Protein AF-A0A136JK38-F1 (afdb_monomer_lite)

Radius of gyration: 20.19 Å; chains: 1; bounding box: 65×35×42 Å

InterPro domains:
  IPR031101 RNA polymerase-associated protein Ctr9 [PTHR14027] (31-83)

Sequence (83 aa):
MSSSQNGRANGAGTGHPVSKRFSDIPPAIDVPVQGDQEDEAVEIDLESLMDDPTELCTLFENERAARTYWMTVAMAYAKQKKV

Secondary structure (DSSP, 8-state):
------------SS-PPPP-TTTTS-SEEEEE--SSSTT-EEEEESSS--S-THHHHHHHHHTT--HHHHHHHHHHHHHHT--

Organism: NCBI:txid196109

Structure (mmCIF, N/CA/C/O backbone):
data_AF-A0A136JK38-F1
#
_entry.id   AF-A0A136JK38-F1
#
loop_
_atom_site.group_PDB
_atom_site.id
_atom_site.type_symbol
_atom_site.label_atom_id
_atom_site.label_alt_id
_atom_site.label_comp_id
_atom_site.label_asym_id
_atom_site.label_entity_id
_atom_site.label_seq_id
_atom_site.pdbx_PDB_ins_code
_atom_site.Cartn_x
_atom_site.Cartn_y
_atom_site.Cartn_z
_atom_site.occupancy
_atom_site.B_iso_or_equiv
_atom_site.auth_seq_id
_atom_site.auth_comp_id
_atom_site.auth_asym_id
_atom_site.auth_atom_id
_atom_site.pdbx_PDB_model_num
ATOM 1 N N . MET A 1 1 ? 46.409 -24.978 -8.974 1.00 35.91 1 MET A N 1
ATOM 2 C CA . MET A 1 1 ? 45.783 -23.680 -8.653 1.00 35.91 1 MET A CA 1
ATOM 3 C C . MET A 1 1 ? 44.588 -23.522 -9.573 1.00 35.91 1 MET A C 1
ATOM 5 O O . MET A 1 1 ? 44.779 -23.426 -10.776 1.00 35.91 1 MET A O 1
ATOM 9 N N . SER A 1 2 ? 43.378 -23.639 -9.034 1.00 38.94 2 SER A N 1
ATOM 10 C CA . SER A 1 2 ? 42.140 -23.678 -9.818 1.00 38.94 2 SER A CA 1
ATOM 11 C C . SER A 1 2 ? 41.635 -22.253 -10.032 1.00 38.94 2 SER A C 1
ATOM 13 O O . SER A 1 2 ? 41.249 -21.590 -9.072 1.00 38.94 2 SER A O 1
ATOM 15 N N . SER A 1 3 ? 41.672 -21.758 -11.268 1.00 46.78 3 SER A N 1
ATOM 16 C CA . SER A 1 3 ? 41.094 -20.461 -11.615 1.00 46.78 3 SER A CA 1
ATOM 17 C C . SER A 1 3 ? 39.571 -20.587 -11.717 1.00 46.78 3 SER A C 1
ATOM 19 O O . SER A 1 3 ? 39.062 -21.149 -12.687 1.00 46.78 3 SER A O 1
ATOM 21 N N . SER A 1 4 ? 38.833 -20.061 -10.736 1.00 51.69 4 SER A N 1
ATOM 22 C CA . SER A 1 4 ? 37.392 -19.819 -10.883 1.00 51.69 4 SER A CA 1
ATOM 23 C C . SER A 1 4 ? 37.174 -18.740 -11.940 1.00 51.69 4 SER A C 1
ATOM 25 O O . SER A 1 4 ? 37.400 -17.556 -11.697 1.00 51.69 4 SER A O 1
ATOM 27 N N . GLN A 1 5 ? 36.751 -19.154 -13.130 1.00 51.31 5 GLN A N 1
ATOM 28 C CA . GLN A 1 5 ? 36.372 -18.253 -14.207 1.00 51.31 5 GLN A CA 1
ATOM 29 C C . GLN A 1 5 ? 34.943 -17.751 -13.951 1.00 51.31 5 GLN A C 1
ATOM 31 O O . GLN A 1 5 ? 33.961 -18.409 -14.289 1.00 51.31 5 GLN A O 1
ATOM 36 N N . ASN A 1 6 ? 34.820 -16.577 -13.330 1.00 55.06 6 ASN A N 1
ATOM 37 C CA . ASN A 1 6 ? 33.559 -15.839 -13.281 1.00 55.06 6 ASN A CA 1
ATOM 38 C C . ASN A 1 6 ? 33.305 -15.216 -14.658 1.00 55.06 6 ASN A C 1
ATOM 40 O O . ASN A 1 6 ? 33.739 -14.104 -14.941 1.00 55.06 6 ASN A O 1
ATOM 44 N N . GLY A 1 7 ? 32.624 -15.953 -15.529 1.00 50.94 7 GLY A N 1
ATOM 45 C CA . GLY A 1 7 ? 32.253 -15.469 -16.853 1.00 50.94 7 GLY A CA 1
ATOM 46 C C . GLY A 1 7 ? 31.209 -16.373 -17.480 1.00 50.94 7 GLY A C 1
ATOM 47 O O . GLY A 1 7 ? 31.538 -17.244 -18.280 1.00 50.94 7 GLY A O 1
ATOM 48 N N . ARG A 1 8 ? 29.937 -16.197 -17.105 1.00 53.06 8 ARG A N 1
ATOM 49 C CA . ARG A 1 8 ? 28.834 -16.832 -17.830 1.00 53.06 8 ARG A CA 1
ATOM 50 C C . ARG A 1 8 ? 28.734 -16.139 -19.190 1.00 53.06 8 ARG A C 1
ATOM 52 O O . ARG A 1 8 ? 28.425 -14.954 -19.254 1.00 53.06 8 ARG A O 1
ATOM 59 N N . ALA A 1 9 ? 29.046 -16.875 -20.255 1.00 51.94 9 ALA A N 1
ATOM 60 C CA . ALA A 1 9 ? 28.795 -16.455 -21.625 1.00 51.94 9 ALA A CA 1
ATOM 61 C C . ALA A 1 9 ? 27.314 -16.075 -21.769 1.00 51.94 9 ALA A C 1
ATOM 63 O O . ALA A 1 9 ? 26.443 -16.813 -21.302 1.00 51.94 9 ALA A O 1
ATOM 64 N N . ASN A 1 10 ? 27.035 -14.922 -22.383 1.00 57.19 10 ASN A N 1
ATOM 65 C CA . ASN A 1 10 ? 25.680 -14.490 -22.712 1.00 57.19 10 ASN A CA 1
ATOM 66 C C . ASN A 1 10 ? 25.032 -15.559 -23.599 1.00 57.19 10 ASN A C 1
ATOM 68 O O . ASN A 1 10 ? 25.326 -15.653 -24.789 1.00 57.19 10 ASN A O 1
ATOM 72 N N . GLY A 1 11 ? 24.193 -16.397 -22.990 1.00 55.06 11 GLY A N 1
ATOM 73 C CA . GLY A 1 11 ? 23.431 -17.430 -23.671 1.00 55.06 11 GLY A CA 1
ATOM 74 C C . GLY A 1 11 ? 22.402 -16.786 -24.588 1.00 55.06 11 GLY A C 1
ATOM 75 O O . GLY A 1 11 ? 21.289 -16.483 -24.168 1.00 55.06 11 GLY A O 1
ATOM 76 N N . ALA A 1 12 ? 22.786 -16.566 -25.840 1.00 60.44 12 ALA A N 1
ATOM 77 C CA . ALA A 1 12 ? 21.855 -16.351 -26.928 1.00 60.44 12 ALA A CA 1
ATOM 78 C C . ALA A 1 12 ? 21.092 -17.666 -27.161 1.00 60.44 12 ALA A C 1
ATOM 80 O O . ALA A 1 12 ? 21.675 -18.642 -27.627 1.00 60.44 12 ALA A O 1
ATOM 81 N N . GLY A 1 13 ? 19.802 -17.694 -26.811 1.00 63.41 13 GLY A N 1
ATOM 82 C CA . GLY A 1 13 ? 18.892 -18.773 -27.208 1.00 63.41 13 GLY A CA 1
ATOM 83 C C . GLY A 1 13 ? 18.338 -19.650 -26.085 1.00 63.41 13 GLY A C 1
ATOM 84 O O . GLY A 1 13 ? 18.530 -20.851 -26.114 1.00 63.41 13 GLY A O 1
ATOM 85 N N . THR A 1 14 ? 17.611 -19.059 -25.139 1.00 59.06 14 THR A N 1
ATOM 86 C CA . THR A 1 14 ? 16.361 -19.572 -24.532 1.00 59.06 14 THR A CA 1
ATOM 87 C C . THR A 1 14 ? 15.822 -18.416 -23.699 1.00 59.06 14 THR A C 1
ATOM 89 O O . THR A 1 14 ? 16.598 -17.839 -22.940 1.00 59.06 14 THR A O 1
ATOM 92 N N . GLY A 1 15 ? 14.556 -18.028 -23.890 1.00 64.88 15 GLY A N 1
ATOM 93 C CA . GLY A 1 15 ? 13.970 -16.815 -23.306 1.00 64.88 15 GLY A CA 1
ATOM 94 C C . GLY A 1 15 ? 14.389 -16.587 -21.854 1.00 64.88 15 GLY A C 1
ATOM 95 O O . GLY A 1 15 ? 14.358 -17.514 -21.044 1.00 64.88 15 GLY A O 1
ATOM 96 N N . HIS A 1 16 ? 14.828 -15.364 -21.543 1.00 63.91 16 HIS A N 1
ATOM 97 C CA . HIS A 1 16 ? 15.170 -14.982 -20.177 1.00 63.91 16 HIS A CA 1
ATOM 98 C C . HIS A 1 16 ? 14.035 -15.408 -19.235 1.00 63.91 16 HIS A C 1
ATOM 100 O O . HIS A 1 16 ? 12.869 -15.188 -19.578 1.00 63.91 16 HIS A O 1
ATOM 106 N N . PRO A 1 17 ? 14.333 -16.024 -18.076 1.00 71.62 17 PRO A N 1
ATOM 107 C CA . PRO A 1 17 ? 13.285 -16.392 -17.139 1.00 71.62 17 PRO A CA 1
ATOM 108 C C . PRO A 1 17 ? 12.493 -15.134 -16.781 1.00 71.62 17 PRO A C 1
ATOM 110 O O . PRO A 1 17 ? 13.066 -14.153 -16.301 1.00 71.62 17 PRO A O 1
ATOM 113 N N . VAL A 1 18 ? 11.182 -15.152 -17.045 1.00 75.69 18 VAL A N 1
ATOM 114 C CA . VAL A 1 18 ? 10.292 -14.073 -16.613 1.00 75.69 18 VAL A CA 1
ATOM 115 C C . VAL A 1 18 ? 10.361 -14.037 -15.092 1.00 75.69 18 VAL A C 1
ATOM 117 O O . VAL A 1 18 ? 10.087 -15.030 -14.414 1.00 75.69 18 VAL A O 1
ATOM 120 N N . SER A 1 19 ? 10.810 -12.905 -14.559 1.00 78.94 19 SER A N 1
ATOM 121 C CA . SER A 1 19 ? 10.929 -12.710 -13.122 1.00 78.94 19 SER A CA 1
ATOM 122 C C . SER A 1 19 ? 9.553 -12.841 -12.472 1.00 78.94 19 SER A C 1
ATOM 124 O O . SER A 1 19 ? 8.614 -12.168 -12.883 1.00 78.94 19 SER A O 1
ATOM 126 N N . LYS A 1 20 ? 9.447 -13.663 -11.423 1.00 88.69 20 LYS A N 1
ATOM 127 C CA . LYS A 1 20 ? 8.261 -13.721 -10.549 1.00 88.69 20 LYS A CA 1
ATOM 128 C C . LYS A 1 20 ? 8.241 -12.600 -9.505 1.00 88.69 20 LYS A C 1
ATOM 130 O O . LYS A 1 20 ? 7.390 -12.576 -8.628 1.00 88.69 20 LYS A O 1
ATOM 135 N N . ARG A 1 21 ? 9.212 -11.685 -9.535 1.00 89.88 21 ARG A N 1
ATOM 136 C CA . ARG A 1 21 ? 9.264 -10.573 -8.583 1.00 89.88 21 ARG A CA 1
ATOM 137 C C . ARG A 1 21 ? 7.961 -9.772 -8.678 1.00 89.88 21 ARG A C 1
ATOM 139 O O . ARG A 1 21 ? 7.574 -9.384 -9.775 1.00 89.88 21 ARG A O 1
ATOM 146 N N . PHE A 1 22 ? 7.345 -9.514 -7.525 1.00 92.38 22 PHE A N 1
ATOM 147 C CA . PHE A 1 22 ? 6.071 -8.802 -7.382 1.00 92.38 22 PHE A CA 1
ATOM 148 C C . PHE A 1 22 ? 4.816 -9.565 -7.850 1.00 92.38 22 PHE A C 1
ATOM 150 O O . PHE A 1 22 ? 3.749 -8.957 -7.884 1.00 92.38 22 PHE A O 1
ATOM 157 N N . SER A 1 23 ? 4.902 -10.868 -8.171 1.00 93.19 23 SER A N 1
ATOM 158 C CA . SER A 1 23 ? 3.717 -11.679 -8.518 1.00 93.19 23 SER A CA 1
ATOM 159 C C . SER A 1 23 ? 2.710 -11.807 -7.380 1.00 93.19 23 SER A C 1
ATOM 161 O O . SER A 1 23 ? 1.539 -12.057 -7.631 1.00 93.19 23 SER A O 1
ATOM 163 N N . ASP A 1 24 ? 3.182 -11.643 -6.147 1.00 93.56 24 ASP A N 1
ATOM 164 C CA . ASP A 1 24 ? 2.395 -11.878 -4.937 1.00 93.56 24 ASP A CA 1
ATOM 165 C C . ASP A 1 24 ? 1.738 -10.589 -4.413 1.00 93.56 24 ASP A C 1
ATOM 167 O O . ASP A 1 24 ? 1.064 -10.611 -3.388 1.00 93.56 24 ASP A O 1
ATOM 171 N N . ILE A 1 25 ? 1.945 -9.455 -5.095 1.00 95.94 25 ILE A N 1
ATOM 172 C CA . ILE A 1 25 ? 1.280 -8.195 -4.756 1.00 95.94 25 ILE A CA 1
ATOM 173 C C . ILE A 1 25 ? -0.127 -8.223 -5.367 1.00 95.94 25 ILE A C 1
ATOM 175 O O . ILE A 1 25 ? -0.227 -8.322 -6.596 1.00 95.94 25 ILE A O 1
ATOM 179 N N . PRO A 1 26 ? -1.195 -8.125 -4.556 1.00 97.31 26 PRO A N 1
ATOM 180 C CA . PRO A 1 26 ? -2.560 -8.069 -5.068 1.00 97.31 26 PRO A CA 1
ATOM 181 C C . PRO A 1 26 ? -2.817 -6.752 -5.826 1.00 97.31 26 PRO A C 1
ATOM 183 O O . PRO A 1 26 ? -2.073 -5.787 -5.644 1.00 97.31 26 PRO A O 1
ATOM 186 N N . PRO A 1 27 ? -3.857 -6.687 -6.676 1.00 96.81 27 PRO A N 1
ATOM 187 C CA . PRO A 1 27 ? -4.203 -5.462 -7.399 1.00 96.81 27 PRO A CA 1
ATOM 188 C C . PRO A 1 27 ? -4.783 -4.376 -6.483 1.00 96.81 27 PRO A C 1
ATOM 190 O O . PRO A 1 27 ? -4.563 -3.201 -6.734 1.00 96.81 27 PRO A O 1
ATOM 193 N N . ALA A 1 28 ? -5.468 -4.757 -5.403 1.00 98.00 28 ALA A N 1
ATOM 194 C CA . ALA A 1 28 ? -6.018 -3.846 -4.406 1.00 98.00 28 ALA A CA 1
ATOM 195 C C . ALA A 1 28 ? -5.989 -4.486 -3.010 1.00 98.00 28 ALA A C 1
ATOM 197 O O . ALA A 1 28 ? -5.824 -5.706 -2.883 1.00 98.00 28 ALA A O 1
ATOM 198 N N . ILE A 1 29 ? -6.117 -3.663 -1.969 1.00 97.25 29 ILE A N 1
ATOM 199 C CA . ILE A 1 29 ? -6.249 -4.095 -0.570 1.00 97.25 29 ILE A CA 1
ATOM 200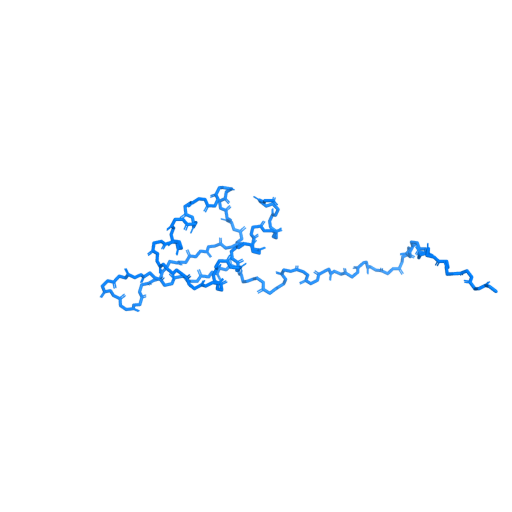 C C . ILE A 1 29 ? -7.315 -3.272 0.151 1.00 97.25 29 ILE A C 1
ATOM 202 O O . ILE A 1 29 ? -7.416 -2.073 -0.082 1.00 97.25 29 ILE A O 1
ATOM 206 N N . ASP A 1 30 ? -8.018 -3.900 1.090 1.00 96.69 30 ASP A N 1
ATOM 207 C CA . ASP A 1 30 ? -8.932 -3.219 2.007 1.00 96.69 30 ASP A CA 1
ATOM 208 C C . ASP A 1 30 ? -8.228 -2.962 3.339 1.00 96.69 30 ASP A C 1
ATOM 210 O O . ASP A 1 30 ? -7.737 -3.890 3.992 1.00 96.69 30 ASP A O 1
ATOM 214 N N . VAL A 1 31 ? -8.157 -1.696 3.746 1.00 94.31 31 VAL A N 1
ATOM 215 C CA . VAL A 1 31 ? -7.559 -1.285 5.018 1.00 94.31 31 VAL A CA 1
ATOM 216 C C . VAL A 1 31 ? -8.676 -0.901 5.984 1.00 94.31 31 VAL A C 1
ATOM 218 O O . VAL A 1 31 ? -9.376 0.076 5.723 1.00 94.31 31 VAL A O 1
ATOM 221 N N . PRO A 1 32 ? -8.856 -1.639 7.095 1.00 93.31 32 PRO A N 1
ATOM 222 C CA . PRO A 1 32 ? -9.859 -1.302 8.098 1.00 93.31 32 PRO A CA 1
ATOM 223 C C . PRO A 1 32 ? -9.601 0.084 8.689 1.00 93.31 32 PRO A C 1
ATOM 225 O O . PRO A 1 32 ? -8.454 0.394 9.029 1.00 93.31 32 PRO A O 1
ATOM 228 N N . VAL A 1 33 ? -10.661 0.875 8.847 1.00 89.62 33 VAL A N 1
ATOM 229 C CA . VAL A 1 33 ? -10.616 2.170 9.536 1.00 89.62 33 VAL A CA 1
ATOM 230 C C . VAL A 1 33 ? -11.252 2.051 10.918 1.00 89.62 33 VAL A C 1
ATOM 232 O O . VAL A 1 33 ? -12.170 1.266 11.148 1.00 89.62 33 VAL A O 1
ATOM 235 N N . GLN A 1 34 ? -10.733 2.806 11.876 1.00 80.69 34 GLN A N 1
ATOM 236 C CA . GLN A 1 34 ? -11.249 2.885 13.232 1.00 80.69 34 GLN A CA 1
ATOM 237 C C . GLN A 1 34 ? -12.409 3.885 13.254 1.00 80.69 34 GLN A C 1
ATOM 239 O O . GLN A 1 34 ? -12.215 5.081 13.458 1.00 80.69 34 GLN A O 1
ATOM 244 N N . GLY A 1 35 ? -13.623 3.381 13.036 1.00 74.50 35 GLY A N 1
ATOM 245 C CA . GLY A 1 35 ? -14.870 4.145 13.111 1.00 74.50 35 GLY A CA 1
ATOM 246 C C . GLY A 1 35 ? -15.870 3.561 14.113 1.00 74.50 35 GLY A C 1
ATOM 247 O O . GLY A 1 35 ? -15.619 2.540 14.751 1.00 74.50 35 GLY A O 1
ATOM 248 N N . ASP A 1 36 ? -17.037 4.202 14.232 1.00 68.12 36 ASP A N 1
ATOM 249 C CA . ASP A 1 36 ? -18.154 3.717 15.064 1.00 68.12 36 ASP A CA 1
ATOM 250 C C . ASP A 1 36 ? -18.805 2.432 14.503 1.00 68.12 36 ASP A C 1
ATOM 252 O O . ASP A 1 36 ? -19.617 1.795 15.176 1.00 68.12 36 ASP A O 1
ATOM 256 N N . GLN A 1 37 ? -18.476 2.056 13.263 1.00 71.81 37 GLN A N 1
ATOM 257 C CA . GLN A 1 37 ? -18.967 0.857 12.587 1.00 71.81 37 GLN A CA 1
ATOM 258 C C . GLN A 1 37 ? -17.840 -0.176 12.489 1.00 71.81 37 GLN A C 1
ATOM 260 O O . GLN A 1 37 ? -16.766 0.124 11.977 1.00 71.81 37 GLN A O 1
ATOM 265 N N . GLU A 1 38 ? -18.096 -1.402 12.953 1.00 67.38 38 GLU A N 1
ATOM 266 C CA . GLU A 1 38 ? -17.085 -2.470 13.065 1.00 67.38 38 GLU A CA 1
ATOM 267 C C . GLU A 1 38 ? -16.570 -3.014 11.711 1.00 67.38 38 GLU A C 1
ATOM 269 O O . GLU A 1 38 ? -15.608 -3.777 11.706 1.00 67.38 38 GLU A O 1
ATOM 274 N N . ASP A 1 39 ? -17.134 -2.581 10.576 1.00 75.12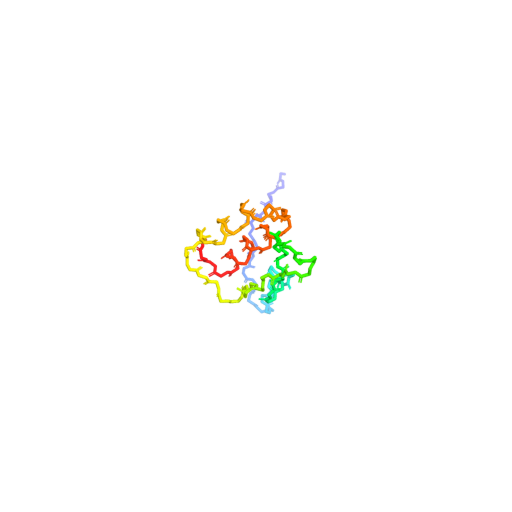 39 ASP A N 1
ATOM 275 C CA . ASP A 1 39 ? -16.845 -3.120 9.235 1.00 75.12 39 ASP A CA 1
ATOM 276 C C . ASP A 1 39 ? -16.464 -2.047 8.189 1.00 75.12 39 ASP A C 1
ATOM 278 O O . ASP A 1 39 ? -16.554 -2.286 6.983 1.00 75.12 39 ASP A O 1
ATOM 282 N N . GLU A 1 40 ? -16.056 -0.844 8.608 1.00 89.38 40 GLU A N 1
ATOM 283 C CA . GLU A 1 40 ? -15.617 0.184 7.656 1.00 89.38 40 GLU A CA 1
ATOM 284 C C . GLU A 1 40 ? -14.168 -0.069 7.196 1.00 89.38 40 GLU A C 1
ATOM 286 O O . GLU A 1 40 ? -13.250 -0.251 8.002 1.00 89.38 40 GLU A O 1
ATOM 291 N N . ALA A 1 41 ? -13.947 -0.079 5.880 1.00 92.62 41 ALA A N 1
ATOM 292 C CA . ALA A 1 41 ? -12.631 -0.246 5.275 1.00 92.62 41 ALA A CA 1
ATOM 293 C C . ALA A 1 41 ? -12.471 0.658 4.049 1.00 92.62 41 ALA A C 1
ATOM 295 O O . ALA A 1 41 ? -13.426 0.919 3.317 1.00 92.62 41 ALA A O 1
ATOM 296 N N . VAL A 1 42 ? -11.241 1.116 3.825 1.00 94.31 42 VAL A N 1
ATOM 297 C CA . VAL A 1 42 ? -10.848 1.888 2.645 1.00 94.31 42 VAL A CA 1
ATOM 298 C C . VAL A 1 42 ? -10.123 0.962 1.678 1.00 94.31 42 VAL A C 1
ATOM 300 O O . VAL A 1 42 ? -9.071 0.411 2.010 1.00 94.31 42 VAL A O 1
ATOM 303 N N . 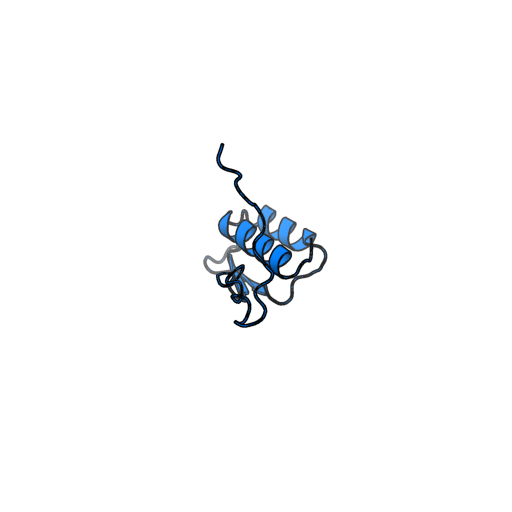GLU A 1 43 ? -10.678 0.814 0.479 1.00 96.00 43 GLU A N 1
ATOM 304 C CA . GLU A 1 43 ? -10.032 0.100 -0.621 1.00 96.00 43 GLU A CA 1
ATOM 305 C C . GLU A 1 43 ? -8.927 0.972 -1.238 1.00 96.00 43 GLU A C 1
ATOM 307 O O . GLU A 1 43 ? -9.124 2.154 -1.531 1.00 96.00 43 GLU A O 1
ATOM 312 N N . ILE A 1 44 ? -7.750 0.383 -1.447 1.00 96.75 44 ILE A N 1
ATOM 313 C CA . ILE A 1 44 ? -6.594 1.028 -2.075 1.00 96.75 44 ILE A CA 1
ATOM 314 C C . ILE A 1 44 ? -6.225 0.257 -3.339 1.00 96.75 44 ILE A C 1
ATOM 316 O O . ILE A 1 44 ? -5.826 -0.906 -3.261 1.00 96.75 44 ILE A O 1
ATOM 320 N N . ASP A 1 45 ? -6.272 0.935 -4.486 1.00 97.44 45 ASP A N 1
ATOM 321 C CA . ASP A 1 45 ? -5.770 0.431 -5.768 1.00 97.44 45 ASP A CA 1
ATOM 322 C C . ASP A 1 45 ? -4.227 0.474 -5.803 1.00 97.44 45 ASP A C 1
ATOM 324 O O . ASP A 1 45 ? -3.599 1.534 -5.735 1.00 97.44 45 ASP A O 1
ATOM 328 N N . LEU A 1 46 ? -3.601 -0.701 -5.907 1.00 96.94 46 LEU A N 1
ATOM 329 C CA . LEU A 1 46 ? -2.149 -0.892 -5.953 1.00 96.94 46 LEU A CA 1
ATOM 330 C C . LEU A 1 46 ? -1.588 -0.941 -7.382 1.00 96.94 46 LEU A C 1
ATOM 332 O O . LEU A 1 46 ? -0.374 -1.110 -7.554 1.00 96.94 46 LEU A O 1
ATOM 336 N N . GLU A 1 47 ? -2.429 -0.804 -8.406 1.00 95.56 47 GLU A N 1
ATOM 337 C CA . GLU A 1 47 ? -2.038 -0.687 -9.814 1.00 95.56 47 GLU A CA 1
ATOM 338 C C . GLU A 1 47 ? -1.938 0.777 -10.262 1.00 95.56 47 GLU A C 1
ATOM 340 O O . GLU A 1 47 ? -1.112 1.091 -11.122 1.00 95.56 47 GLU A O 1
ATOM 345 N N . SER A 1 48 ? -2.694 1.677 -9.625 1.00 94.81 48 SER A N 1
ATOM 346 C CA . SER A 1 48 ? -2.705 3.116 -9.915 1.00 94.81 48 SER A CA 1
ATOM 347 C C . SER A 1 48 ? -2.473 3.971 -8.662 1.00 94.81 48 SER A C 1
ATOM 349 O O . SER A 1 48 ? -3.338 4.730 -8.224 1.00 94.81 48 SER A O 1
ATOM 351 N N . LEU A 1 49 ? -1.263 3.892 -8.103 1.00 94.81 49 LEU A N 1
ATOM 352 C CA . LEU A 1 49 ? -0.886 4.669 -6.920 1.00 94.81 49 LEU A CA 1
ATOM 353 C C . LEU A 1 49 ? -0.603 6.134 -7.271 1.00 94.81 49 LEU A C 1
ATOM 355 O O . LEU A 1 49 ? -0.118 6.441 -8.361 1.00 94.81 49 LEU A O 1
ATOM 359 N N . MET A 1 50 ? -0.843 7.035 -6.322 1.00 92.56 50 MET A N 1
ATOM 360 C CA . MET A 1 50 ? -0.354 8.418 -6.380 1.00 92.56 50 MET A CA 1
ATOM 361 C C . MET A 1 50 ? 1.184 8.475 -6.382 1.00 92.56 50 MET A C 1
ATOM 363 O O . MET A 1 50 ? 1.847 7.513 -6.004 1.00 92.56 50 MET A O 1
ATOM 367 N N . ASP A 1 51 ? 1.764 9.576 -6.867 1.00 92.56 51 ASP A N 1
ATOM 368 C CA . ASP A 1 51 ? 3.228 9.737 -6.911 1.00 92.56 51 ASP A CA 1
ATOM 369 C C . ASP A 1 51 ? 3.813 10.105 -5.540 1.00 92.56 51 ASP A C 1
ATOM 371 O O . ASP A 1 51 ? 4.913 9.675 -5.201 1.00 92.56 51 ASP A O 1
ATOM 375 N N . ASP A 1 52 ? 3.070 10.873 -4.742 1.00 94.06 52 ASP A N 1
ATOM 376 C CA . ASP A 1 52 ? 3.429 11.216 -3.368 1.00 94.06 52 ASP A CA 1
ATOM 377 C C . ASP A 1 52 ? 2.663 10.309 -2.389 1.00 94.06 52 ASP A C 1
ATOM 379 O O . ASP A 1 52 ? 1.436 10.380 -2.344 1.00 94.06 52 ASP A O 1
ATOM 383 N N . PRO A 1 53 ? 3.342 9.470 -1.584 1.00 95.81 53 PRO A N 1
ATOM 384 C CA . PRO A 1 53 ? 2.683 8.567 -0.645 1.00 95.81 53 PRO A CA 1
ATOM 385 C C . PRO A 1 53 ? 2.175 9.250 0.634 1.00 95.81 53 PRO A C 1
ATOM 387 O O . PRO A 1 53 ? 1.635 8.556 1.495 1.00 95.81 53 PRO A O 1
ATOM 390 N N . THR A 1 54 ? 2.357 10.565 0.808 1.00 96.25 54 THR A N 1
ATOM 391 C CA . THR A 1 54 ? 2.070 11.269 2.071 1.00 96.25 54 THR A CA 1
ATOM 392 C C . THR A 1 54 ? 0.646 11.031 2.583 1.00 96.25 54 THR A C 1
ATOM 394 O O . THR A 1 54 ? 0.480 10.730 3.765 1.00 96.25 54 THR A O 1
ATOM 397 N N . GLU A 1 55 ? -0.373 11.078 1.718 1.00 94.69 55 GLU A N 1
ATOM 398 C CA . GLU A 1 55 ? -1.766 10.844 2.133 1.00 94.69 55 GLU A CA 1
ATOM 399 C C . GLU A 1 55 ? -1.985 9.412 2.649 1.00 94.69 55 GLU A C 1
ATOM 401 O O . GLU A 1 55 ? -2.638 9.217 3.675 1.00 94.69 55 GLU A O 1
ATOM 406 N N . LEU A 1 56 ? -1.375 8.412 2.000 1.00 95.75 56 LEU A N 1
ATOM 407 C CA . LEU A 1 56 ? -1.432 7.016 2.447 1.00 95.75 56 LEU A CA 1
ATOM 408 C C . LEU A 1 56 ? -0.671 6.800 3.760 1.00 95.75 56 LEU A C 1
ATOM 410 O O . LEU A 1 56 ? -1.137 6.056 4.622 1.00 95.75 56 LEU A O 1
ATOM 414 N N . CYS A 1 57 ? 0.475 7.461 3.941 1.00 97.00 57 CYS A N 1
ATOM 415 C CA . CYS A 1 57 ? 1.207 7.430 5.206 1.00 97.00 57 CYS A CA 1
ATOM 416 C C . CYS A 1 57 ? 0.357 8.011 6.343 1.00 97.00 57 CYS A C 1
ATOM 418 O O . CYS A 1 57 ? 0.224 7.377 7.387 1.00 97.00 57 CYS A O 1
ATOM 420 N N . THR A 1 58 ? -0.269 9.174 6.126 1.00 96.69 58 THR A N 1
ATOM 421 C CA . THR A 1 58 ? -1.162 9.798 7.113 1.00 96.69 58 THR A CA 1
ATOM 422 C C . THR A 1 58 ? -2.368 8.914 7.431 1.00 96.69 58 THR A C 1
ATOM 424 O O . THR A 1 58 ? -2.694 8.744 8.605 1.00 96.69 58 THR A O 1
ATOM 427 N N . LEU A 1 59 ? -3.000 8.303 6.420 1.00 95.19 59 LEU A N 1
ATOM 428 C CA . LEU A 1 59 ? -4.083 7.336 6.624 1.00 95.19 59 LEU A CA 1
ATOM 429 C C . LEU A 1 59 ? -3.624 6.199 7.545 1.00 95.19 59 LEU A C 1
ATOM 431 O O . LEU A 1 59 ? -4.249 5.920 8.563 1.00 95.19 59 LEU A O 1
ATOM 435 N N . PHE A 1 60 ? -2.498 5.560 7.235 1.00 96.69 60 PHE A N 1
ATOM 436 C CA . PHE A 1 60 ? -2.038 4.408 8.006 1.00 96.69 60 PHE A CA 1
ATOM 437 C C . PHE A 1 60 ? -1.589 4.758 9.429 1.00 96.69 60 PHE A C 1
ATOM 439 O O . PHE A 1 60 ? -1.738 3.929 10.332 1.00 96.69 60 PHE A O 1
ATOM 446 N N . GLU A 1 61 ? -1.047 5.957 9.641 1.00 96.75 61 GLU A N 1
ATOM 447 C CA . GLU A 1 61 ? -0.714 6.476 10.972 1.00 96.75 61 GLU A CA 1
ATOM 448 C C . GLU A 1 61 ? -1.968 6.699 11.820 1.00 96.75 61 GLU A C 1
ATOM 450 O O . GLU A 1 61 ? -2.022 6.226 12.960 1.00 96.75 61 GLU A O 1
ATOM 455 N N . ASN A 1 62 ? -2.979 7.365 11.255 1.00 94.69 62 ASN A N 1
ATOM 456 C CA . 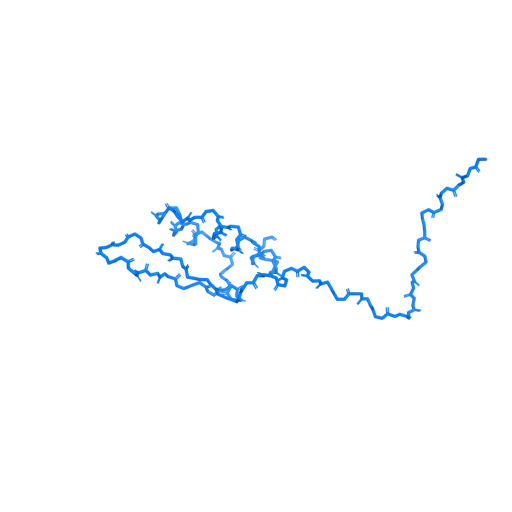ASN A 1 62 ? -4.233 7.666 11.944 1.00 94.69 62 ASN A CA 1
ATOM 457 C C . ASN A 1 62 ? -4.992 6.387 12.309 1.00 94.69 62 ASN A C 1
ATOM 459 O O . ASN A 1 62 ? -5.394 6.214 13.460 1.00 94.69 62 ASN A O 1
ATOM 463 N N . GLU A 1 63 ? -5.085 5.447 11.367 1.00 93.81 63 GLU A N 1
ATOM 464 C CA . GLU A 1 63 ? -5.836 4.200 11.546 1.00 93.81 63 GLU A CA 1
ATOM 465 C C . GLU A 1 63 ? -5.056 3.109 12.290 1.00 93.81 63 GLU A C 1
ATOM 467 O O . GLU A 1 63 ? -5.568 2.016 12.548 1.00 93.81 63 GLU A O 1
ATOM 472 N N . ARG A 1 64 ? -3.795 3.383 12.655 1.00 93.38 64 ARG A N 1
ATOM 473 C CA . ARG A 1 64 ? -2.859 2.401 13.232 1.00 93.38 64 ARG A CA 1
ATOM 474 C C . ARG A 1 64 ? -2.833 1.105 12.418 1.00 93.38 64 ARG A C 1
ATOM 476 O O . ARG A 1 64 ? -2.855 0.003 12.976 1.00 93.38 64 ARG A O 1
ATOM 483 N N . ALA A 1 65 ? -2.786 1.253 11.095 1.00 95.00 65 ALA A N 1
ATOM 484 C CA . ALA A 1 65 ? -2.888 0.144 10.163 1.00 95.00 65 ALA A CA 1
ATOM 485 C C . ALA A 1 65 ? -1.818 -0.921 10.450 1.00 95.00 65 ALA A C 1
ATOM 487 O O . ALA A 1 65 ? -0.661 -0.623 10.776 1.00 95.00 65 ALA A O 1
ATOM 488 N N . ALA A 1 66 ? -2.196 -2.192 10.305 1.00 95.88 66 ALA A N 1
ATOM 489 C CA . ALA A 1 66 ? -1.283 -3.306 10.511 1.00 95.88 66 ALA A CA 1
ATOM 490 C C . ALA A 1 66 ? -0.051 -3.200 9.594 1.00 95.88 66 ALA A C 1
ATOM 492 O O . ALA A 1 66 ? -0.151 -2.848 8.419 1.00 95.88 66 ALA A O 1
ATOM 493 N N . ARG A 1 67 ? 1.127 -3.583 10.107 1.00 96.56 67 ARG A N 1
ATOM 494 C CA . ARG A 1 67 ? 2.413 -3.516 9.375 1.00 96.56 67 ARG A CA 1
ATOM 495 C C . ARG A 1 67 ? 2.410 -4.252 8.031 1.00 96.56 67 ARG A C 1
ATOM 497 O O . ARG A 1 67 ? 3.212 -3.935 7.159 1.00 96.56 67 ARG A O 1
ATOM 504 N N . THR A 1 68 ? 1.538 -5.242 7.866 1.00 96.81 68 THR A N 1
ATOM 505 C CA . THR A 1 68 ? 1.353 -5.957 6.600 1.00 96.81 68 THR A CA 1
ATOM 506 C C . THR A 1 68 ? 0.879 -5.025 5.487 1.00 96.81 68 THR A C 1
ATOM 508 O O . THR A 1 68 ? 1.410 -5.116 4.386 1.00 96.81 68 THR A O 1
ATOM 511 N N . TYR A 1 69 ? -0.027 -4.083 5.772 1.00 97.19 69 TYR A N 1
ATOM 512 C CA . TYR A 1 69 ? -0.504 -3.107 4.786 1.00 97.19 69 TYR A CA 1
ATOM 513 C C . TYR A 1 69 ? 0.607 -2.152 4.354 1.00 97.19 69 TYR A C 1
ATOM 515 O O . TYR A 1 69 ? 0.844 -1.992 3.158 1.00 97.19 69 TYR A O 1
ATOM 523 N N . TRP A 1 70 ? 1.369 -1.622 5.316 1.00 97.50 70 TRP A N 1
ATOM 524 C CA . TRP A 1 70 ? 2.555 -0.802 5.050 1.00 97.50 70 TRP A CA 1
ATOM 525 C C . TRP A 1 70 ? 3.526 -1.490 4.089 1.00 97.50 70 TRP A C 1
ATOM 527 O O . TRP A 1 70 ? 3.969 -0.899 3.106 1.00 97.50 70 TRP A O 1
ATOM 537 N N . MET A 1 71 ? 3.836 -2.760 4.357 1.00 97.75 71 MET A N 1
ATOM 538 C CA . MET A 1 71 ? 4.776 -3.518 3.541 1.00 97.75 71 MET A CA 1
ATOM 539 C C . MET A 1 71 ? 4.222 -3.793 2.136 1.00 97.75 71 MET A C 1
ATOM 541 O O . MET A 1 71 ? 4.952 -3.644 1.157 1.00 97.75 71 MET A O 1
ATOM 545 N N . THR A 1 72 ? 2.946 -4.168 2.018 1.00 97.31 72 THR A N 1
ATOM 546 C CA . THR A 1 72 ? 2.310 -4.430 0.719 1.00 97.31 72 THR A CA 1
ATOM 547 C C . THR A 1 72 ? 2.274 -3.173 -0.151 1.00 97.31 72 THR A C 1
ATOM 549 O O . THR A 1 72 ? 2.686 -3.234 -1.311 1.00 97.31 72 THR A O 1
ATOM 552 N N . VAL A 1 73 ? 1.878 -2.023 0.407 1.00 96.75 73 VAL A N 1
ATOM 553 C CA . VAL A 1 73 ? 1.874 -0.740 -0.317 1.00 96.75 73 VAL A CA 1
ATOM 554 C C . VAL A 1 73 ? 3.290 -0.338 -0.726 1.00 96.75 73 VAL A C 1
ATOM 556 O O . VAL A 1 73 ? 3.520 -0.025 -1.892 1.00 96.75 73 VAL A O 1
ATOM 559 N N . ALA A 1 74 ? 4.274 -0.430 0.174 1.00 96.50 74 ALA A N 1
ATOM 560 C CA . ALA A 1 74 ? 5.668 -0.120 -0.158 1.00 96.50 74 ALA A CA 1
ATOM 561 C C . ALA A 1 74 ? 6.207 -1.001 -1.302 1.00 96.50 74 ALA A C 1
ATOM 563 O O . ALA A 1 74 ? 6.898 -0.520 -2.205 1.00 96.50 74 ALA A O 1
ATOM 564 N N . MET A 1 75 ? 5.861 -2.293 -1.309 1.00 96.25 75 MET A N 1
ATOM 565 C CA . MET A 1 75 ? 6.217 -3.191 -2.407 1.00 96.25 75 MET A CA 1
ATOM 566 C C . MET A 1 75 ? 5.511 -2.817 -3.723 1.00 96.25 75 MET A C 1
ATOM 568 O O . MET A 1 75 ? 6.121 -2.956 -4.786 1.00 96.25 75 MET A O 1
ATOM 572 N N . ALA A 1 76 ? 4.273 -2.314 -3.678 1.00 96.62 76 ALA A N 1
ATOM 573 C CA . ALA A 1 76 ? 3.556 -1.831 -4.858 1.00 96.62 76 ALA A CA 1
ATOM 574 C C . ALA A 1 76 ? 4.205 -0.564 -5.451 1.00 96.62 76 ALA A C 1
ATOM 576 O O . ALA A 1 76 ? 4.446 -0.519 -6.660 1.00 96.62 76 ALA A O 1
ATOM 577 N N . TYR A 1 77 ? 4.624 0.397 -4.618 1.00 96.81 77 TYR A N 1
ATOM 578 C CA . TYR A 1 77 ? 5.431 1.549 -5.058 1.00 96.81 77 TYR A CA 1
ATOM 579 C C . TYR A 1 77 ? 6.736 1.105 -5.741 1.00 96.81 77 TYR A C 1
ATOM 581 O O . TYR A 1 77 ? 7.076 1.586 -6.826 1.00 96.81 77 TYR A O 1
ATOM 589 N N . ALA A 1 78 ? 7.436 0.125 -5.159 1.00 95.12 78 ALA A N 1
ATOM 590 C CA . ALA A 1 78 ? 8.659 -0.430 -5.739 1.00 95.12 78 ALA A CA 1
ATOM 591 C C . ALA A 1 78 ? 8.412 -1.151 -7.081 1.00 95.12 78 ALA A C 1
ATOM 593 O O . ALA A 1 78 ? 9.222 -1.028 -8.004 1.00 95.12 78 ALA A O 1
ATOM 594 N N . LYS A 1 79 ? 7.290 -1.876 -7.227 1.00 94.19 79 LYS A N 1
ATOM 595 C CA . LYS A 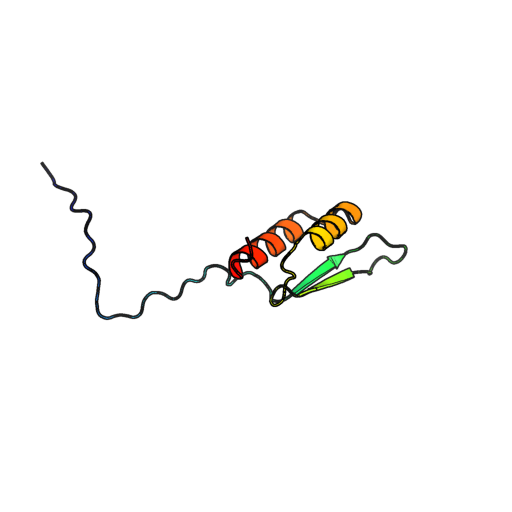1 79 ? 6.870 -2.512 -8.493 1.00 94.19 79 LYS A C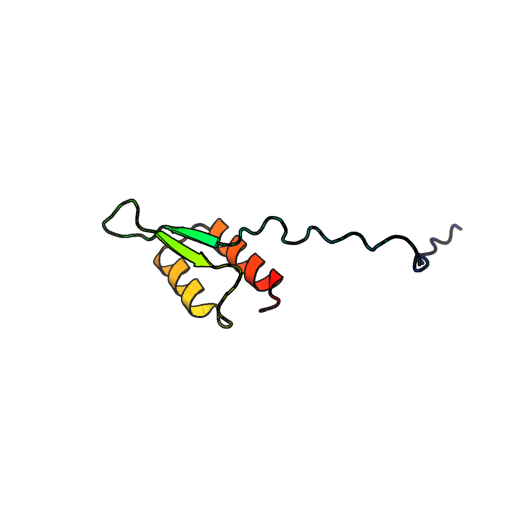A 1
ATOM 596 C C . LYS A 1 79 ? 6.682 -1.472 -9.599 1.00 94.19 79 LYS A C 1
ATOM 598 O O . LYS A 1 79 ? 7.103 -1.710 -10.732 1.00 94.19 79 LYS A O 1
ATOM 603 N N . GLN A 1 80 ? 6.090 -0.328 -9.263 1.00 93.31 80 GLN A N 1
ATOM 604 C CA . GLN A 1 80 ? 5.807 0.764 -10.196 1.00 93.31 80 GLN A CA 1
ATOM 605 C C . GLN A 1 80 ? 6.987 1.732 -10.398 1.00 93.31 80 GLN A C 1
ATOM 607 O O . GLN A 1 80 ? 6.890 2.628 -11.233 1.00 93.31 80 GLN A O 1
ATOM 612 N N . LYS A 1 81 ? 8.112 1.541 -9.688 1.00 91.06 81 LYS A N 1
ATOM 613 C CA . LYS A 1 81 ? 9.284 2.444 -9.689 1.00 91.06 81 LYS A CA 1
ATOM 614 C C . LYS A 1 81 ? 8.933 3.885 -9.301 1.00 91.06 81 LYS A C 1
ATOM 616 O O . LYS A 1 81 ? 9.481 4.830 -9.862 1.00 91.06 81 LYS A O 1
ATOM 621 N N . LYS A 1 82 ? 8.004 4.039 -8.360 1.00 82.06 82 LYS A N 1
ATOM 622 C CA . LYS A 1 82 ? 7.562 5.344 -7.856 1.00 82.06 82 LYS A CA 1
ATOM 623 C C . LYS A 1 82 ? 8.386 5.848 -6.660 1.00 82.06 82 LYS A C 1
ATOM 625 O O . LYS A 1 82 ? 8.028 6.858 -6.072 1.00 82.06 82 LYS A O 1
ATOM 630 N N . VAL A 1 83 ? 9.495 5.167 -6.333 1.00 64.69 83 VAL A N 1
ATOM 631 C CA . VAL A 1 83 ? 10.543 5.556 -5.366 1.00 64.69 83 VAL A CA 1
ATOM 632 C C . VAL A 1 83 ? 11.884 4.977 -5.815 1.00 64.69 83 VAL A C 1
ATOM 634 O O . VAL A 1 83 ? 11.873 3.829 -6.326 1.00 64.69 83 VAL A O 1
#

Foldseek 3Di:
DDDPDPDDDPDDDDDDPDDCQPVPQDQKDWWDAPDPDPDDTDIDGLQDDDLDCVVVVVRCVRRVTDVVVVVSSVSSCVVVVSD

pLDDT: mean 84.24, std 17.1, range [35.91, 98.0]